Protein AF-A0A358DS66-F1 (afdb_monomer_lite)

Foldseek 3Di:
DPQQKFKEWEFEDEPNHGAWWKKWKAFPVPRDIDIDTGTIDIRDDFHKIWIWIQHPVRDIFDIDIDGTDGNDYHYDYTYDD

Radius of gyration: 12.49 Å; chains: 1; bounding box: 42×17×31 Å

Structure (mmCIF, N/CA/C/O backbone):
data_AF-A0A358DS66-F1
#
_entry.id   AF-A0A358DS66-F1
#
loop_
_atom_site.group_PDB
_atom_site.id
_atom_site.type_symbol
_atom_site.label_atom_id
_atom_site.label_alt_id
_atom_site.label_comp_id
_atom_site.label_asym_id
_atom_site.label_entity_id
_atom_site.label_seq_id
_atom_site.pdbx_PDB_ins_code
_atom_site.Cartn_x
_atom_site.Cartn_y
_atom_site.Cartn_z
_atom_site.occupancy
_atom_site.B_iso_or_equiv
_atom_site.auth_seq_id
_atom_site.auth_comp_id
_atom_site.auth_asym_id
_atom_site.auth_atom_id
_atom_site.pdbx_PDB_model_num
ATOM 1 N N . LEU A 1 1 ? -27.128 -4.866 5.316 1.00 45.78 1 LEU A N 1
ATOM 2 C CA . LEU A 1 1 ? -26.178 -3.731 5.240 1.00 45.78 1 LEU A CA 1
ATOM 3 C C . LEU A 1 1 ? -25.156 -4.021 4.143 1.00 45.78 1 LEU A C 1
ATOM 5 O O . LEU A 1 1 ? -24.425 -4.993 4.281 1.00 45.78 1 LEU A O 1
ATOM 9 N N . LYS A 1 2 ? -25.095 -3.235 3.057 1.00 48.59 2 LYS A N 1
ATOM 10 C CA . LYS A 1 2 ? -23.954 -3.302 2.124 1.00 48.59 2 LYS A CA 1
ATOM 11 C C . LYS A 1 2 ? -22.732 -2.759 2.869 1.00 48.59 2 LYS A C 1
ATOM 13 O O . LYS A 1 2 ? -22.693 -1.568 3.168 1.00 48.59 2 LYS A O 1
ATOM 18 N N . ARG A 1 3 ? -21.780 -3.624 3.226 1.00 51.09 3 ARG A N 1
ATOM 19 C CA . ARG A 1 3 ? -20.482 -3.199 3.766 1.00 51.09 3 ARG A CA 1
ATOM 20 C C . ARG A 1 3 ? -19.834 -2.354 2.666 1.00 51.09 3 ARG A C 1
ATOM 22 O O . ARG A 1 3 ? -19.536 -2.888 1.604 1.00 51.09 3 ARG A O 1
ATOM 29 N N . ARG A 1 4 ? -19.707 -1.037 2.860 1.00 57.50 4 ARG A N 1
ATOM 30 C CA . ARG A 1 4 ? -18.854 -0.228 1.981 1.00 57.50 4 ARG A CA 1
ATOM 31 C C . ARG A 1 4 ? -17.440 -0.752 2.214 1.00 57.50 4 ARG A C 1
ATOM 33 O O . ARG A 1 4 ? -16.914 -0.591 3.307 1.00 57.50 4 ARG A O 1
ATOM 40 N N . GLN A 1 5 ? -16.900 -1.501 1.263 1.00 59.38 5 GLN A N 1
ATOM 41 C CA . GLN A 1 5 ? -15.524 -1.977 1.330 1.00 59.38 5 GLN A CA 1
ATOM 42 C C . GLN A 1 5 ? -14.638 -0.844 0.817 1.00 59.38 5 GLN A C 1
ATOM 44 O O . GLN A 1 5 ? -14.895 -0.309 -0.259 1.00 59.38 5 GLN A O 1
ATOM 49 N N . SER A 1 6 ? -13.644 -0.431 1.599 1.00 61.69 6 SER A N 1
ATOM 50 C CA . SER A 1 6 ? -12.577 0.435 1.091 1.00 61.69 6 SER A CA 1
ATOM 51 C C . SER A 1 6 ? -11.574 -0.443 0.354 1.00 61.69 6 SER A C 1
ATOM 53 O O . SER A 1 6 ? -11.178 -1.501 0.862 1.00 61.69 6 SER A O 1
ATOM 55 N N . ARG A 1 7 ? -11.168 -0.015 -0.839 1.00 65.25 7 ARG A N 1
ATOM 56 C CA . ARG A 1 7 ? -10.240 -0.755 -1.688 1.00 65.25 7 ARG A CA 1
ATOM 57 C C . ARG A 1 7 ? -9.093 0.165 -2.063 1.00 65.25 7 ARG A C 1
ATOM 59 O O . ARG A 1 7 ? -9.281 1.225 -2.638 1.00 65.25 7 ARG A O 1
ATOM 66 N N . LEU A 1 8 ? -7.885 -0.259 -1.741 1.00 67.31 8 LEU A N 1
ATOM 67 C CA . LEU A 1 8 ? -6.678 0.444 -2.136 1.00 67.31 8 LEU A CA 1
ATOM 68 C C . LEU A 1 8 ? -5.972 -0.419 -3.173 1.00 67.31 8 LEU A C 1
ATOM 70 O O . LEU A 1 8 ? -5.554 -1.538 -2.884 1.00 67.31 8 LEU A O 1
ATOM 74 N N . ARG A 1 9 ? -5.830 0.080 -4.393 1.00 69.12 9 ARG A N 1
ATOM 75 C CA . ARG A 1 9 ? -5.058 -0.583 -5.433 1.00 69.12 9 ARG A CA 1
ATOM 76 C C . ARG A 1 9 ? -3.635 -0.039 -5.421 1.00 69.12 9 ARG A C 1
ATOM 78 O O . ARG A 1 9 ? -3.371 1.137 -5.630 1.00 69.12 9 ARG A O 1
ATOM 85 N N . LEU A 1 10 ? -2.687 -0.928 -5.153 1.00 65.69 10 LEU A N 1
ATOM 86 C CA . LEU A 1 10 ? -1.272 -0.581 -5.134 1.00 65.69 10 LEU A CA 1
ATOM 87 C C . LEU A 1 10 ? -0.610 -1.134 -6.386 1.00 65.69 10 LEU A C 1
ATOM 89 O O . LEU A 1 10 ? -0.599 -2.348 -6.612 1.00 65.69 10 LEU A O 1
ATOM 93 N N . THR A 1 11 ? -0.047 -0.239 -7.194 1.00 68.31 11 THR A N 1
ATOM 94 C CA . THR A 1 11 ? 0.733 -0.615 -8.372 1.00 68.31 11 THR A CA 1
ATOM 95 C C . THR A 1 11 ? 2.191 -0.253 -8.135 1.00 68.31 11 THR A C 1
ATOM 97 O O . THR A 1 11 ? 2.566 0.906 -8.003 1.00 68.31 11 THR A O 1
ATOM 100 N N . MET A 1 12 ? 3.033 -1.280 -8.076 1.00 64.31 1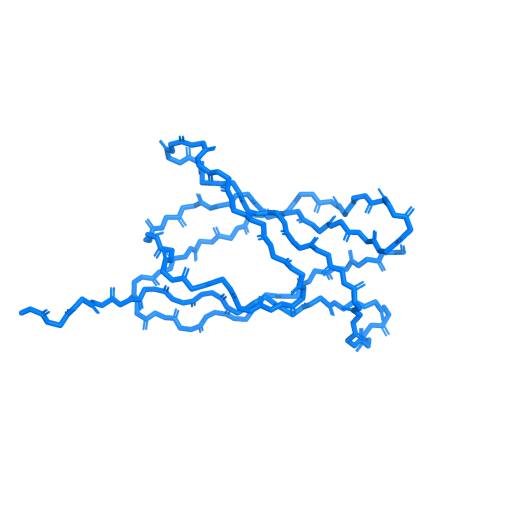2 MET A N 1
ATOM 101 C CA . MET A 1 12 ? 4.475 -1.117 -7.933 1.00 64.31 12 MET A CA 1
ATOM 102 C C . MET A 1 12 ? 5.099 -0.768 -9.280 1.00 64.31 12 MET A C 1
ATOM 104 O O . MET A 1 12 ? 4.902 -1.505 -10.251 1.00 64.31 12 MET A O 1
ATOM 108 N N . LEU A 1 13 ? 5.888 0.308 -9.320 1.00 63.28 13 LEU A N 1
ATOM 109 C CA . LEU A 1 13 ? 6.635 0.712 -10.506 1.00 63.28 13 LEU A CA 1
ATOM 110 C C . LEU A 1 13 ? 8.146 0.703 -10.236 1.00 63.28 13 LEU A C 1
ATOM 112 O O . LEU A 1 13 ? 8.615 1.036 -9.149 1.00 63.28 13 LEU A O 1
ATOM 116 N N . LYS A 1 14 ? 8.924 0.337 -11.252 1.00 61.09 14 LYS A N 1
ATOM 117 C CA . LYS A 1 14 ? 10.376 0.509 -11.321 1.00 61.09 14 LYS A CA 1
ATOM 118 C C . LYS A 1 14 ? 10.697 1.193 -12.644 1.00 61.09 14 LYS A C 1
ATOM 120 O O . LYS A 1 14 ? 10.334 0.668 -13.691 1.00 61.09 14 LYS A O 1
ATOM 125 N N . ALA A 1 15 ? 11.323 2.370 -12.597 1.00 66.25 15 ALA A N 1
ATOM 126 C CA . ALA A 1 15 ? 11.605 3.186 -13.785 1.00 66.25 15 ALA A CA 1
ATOM 127 C C . ALA A 1 15 ? 10.372 3.392 -14.705 1.00 66.25 15 ALA A C 1
ATOM 129 O O . ALA A 1 15 ? 10.467 3.284 -15.924 1.00 66.25 15 ALA A O 1
ATOM 130 N N . GLY A 1 16 ? 9.191 3.625 -14.115 1.00 64.56 16 GLY A N 1
ATOM 131 C CA . GLY A 1 16 ? 7.929 3.812 -14.850 1.00 64.56 16 GLY A CA 1
ATOM 132 C C . GLY A 1 16 ? 7.294 2.529 -15.407 1.00 64.56 16 GLY A C 1
ATOM 133 O O . GLY A 1 16 ? 6.213 2.589 -15.985 1.00 64.56 16 GLY A O 1
ATOM 134 N N . GLN A 1 17 ? 7.916 1.362 -15.220 1.00 64.44 17 GLN A N 1
ATOM 135 C CA . GLN A 1 17 ? 7.363 0.070 -15.628 1.00 64.44 17 GLN A CA 1
ATOM 136 C C . GLN A 1 17 ? 6.814 -0.710 -14.438 1.00 64.44 17 GLN A C 1
ATOM 138 O O . GLN A 1 17 ? 7.368 -0.663 -13.340 1.00 64.44 17 GLN A O 1
ATOM 143 N N . ARG A 1 18 ? 5.734 -1.469 -14.659 1.00 69.38 18 ARG A N 1
ATOM 144 C CA . ARG A 1 18 ? 5.152 -2.337 -13.630 1.00 69.38 18 ARG A CA 1
ATOM 145 C C . ARG A 1 18 ? 6.196 -3.348 -13.168 1.00 69.38 18 ARG A C 1
ATOM 147 O O . ARG A 1 18 ? 6.738 -4.097 -13.973 1.00 69.38 18 ARG A O 1
ATOM 154 N N . SER A 1 19 ? 6.459 -3.361 -11.869 1.00 64.94 19 SER A N 1
ATOM 155 C CA . SER A 1 19 ? 7.484 -4.203 -11.264 1.00 64.94 19 SER A CA 1
ATOM 156 C C . SER A 1 19 ? 6.863 -5.201 -10.296 1.00 64.94 19 SER A C 1
ATOM 158 O O . SER A 1 19 ? 5.901 -4.889 -9.588 1.00 64.94 19 SER A O 1
ATOM 160 N N . SER A 1 20 ? 7.424 -6.407 -10.245 1.00 64.12 20 SER A N 1
ATOM 161 C CA . SER A 1 20 ? 7.115 -7.377 -9.199 1.00 64.12 20 SER A CA 1
ATOM 162 C C . SER A 1 20 ? 7.779 -6.935 -7.895 1.00 64.12 20 SER A C 1
ATOM 164 O O . SER A 1 20 ? 8.996 -6.759 -7.823 1.00 64.12 20 SER A O 1
ATOM 166 N N . GLY A 1 21 ? 6.983 -6.774 -6.849 1.00 66.38 21 GLY A N 1
ATOM 167 C CA . GLY A 1 21 ? 7.443 -6.387 -5.521 1.00 66.38 21 GLY A CA 1
ATOM 168 C C . GLY A 1 21 ? 6.367 -6.706 -4.501 1.00 66.38 21 GLY A C 1
ATOM 169 O O . GLY A 1 21 ? 5.236 -7.014 -4.865 1.00 66.38 21 GLY A O 1
ATOM 170 N N . THR A 1 22 ? 6.707 -6.647 -3.224 1.00 76.06 22 THR A N 1
ATOM 171 C CA . THR A 1 22 ? 5.743 -6.857 -2.146 1.00 76.06 22 THR A CA 1
ATOM 172 C C . THR A 1 22 ? 5.504 -5.535 -1.449 1.00 76.06 22 THR A C 1
ATOM 174 O O . THR A 1 22 ? 6.463 -4.900 -1.037 1.00 76.06 22 THR A O 1
ATOM 177 N N . TRP A 1 23 ? 4.264 -5.093 -1.294 1.00 78.81 23 TRP A N 1
ATOM 178 C CA . TRP A 1 23 ? 3.985 -3.945 -0.436 1.00 78.81 23 TRP A CA 1
ATOM 179 C C . TRP A 1 23 ? 3.675 -4.418 0.980 1.00 78.81 23 TRP A C 1
ATOM 181 O O . TRP A 1 23 ? 3.123 -5.497 1.191 1.00 78.81 23 TRP A O 1
ATOM 191 N N . LEU A 1 24 ? 4.032 -3.587 1.949 1.00 82.12 24 LEU A N 1
ATOM 192 C CA . LEU A 1 24 ? 3.700 -3.701 3.356 1.00 82.12 24 LEU A CA 1
ATOM 193 C C . LEU A 1 24 ? 2.964 -2.420 3.742 1.00 82.12 24 LEU A C 1
ATOM 195 O O . LEU 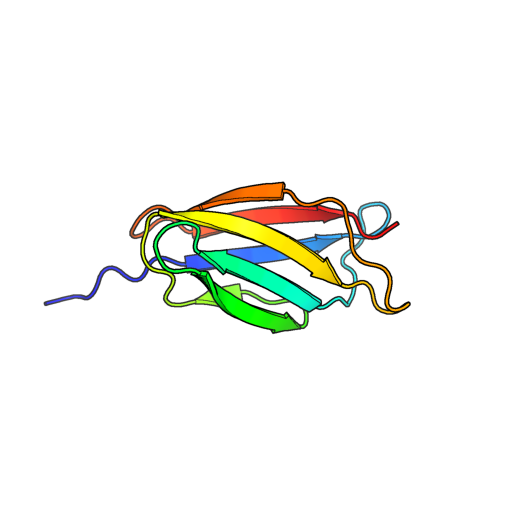A 1 24 ? 3.546 -1.338 3.681 1.00 82.12 24 LEU A O 1
ATOM 199 N N . ILE A 1 25 ? 1.703 -2.544 4.151 1.00 83.12 25 ILE A N 1
ATOM 200 C CA . ILE A 1 25 ? 0.979 -1.444 4.790 1.00 83.12 25 ILE A CA 1
ATOM 201 C C . ILE A 1 25 ? 0.864 -1.704 6.285 1.00 83.12 25 ILE A C 1
ATOM 203 O O . ILE A 1 25 ? 0.601 -2.829 6.720 1.00 83.12 25 ILE A O 1
ATOM 207 N N . THR A 1 26 ? 1.007 -0.650 7.073 1.00 85.81 26 THR A N 1
ATOM 208 C CA . THR A 1 26 ? 0.798 -0.680 8.519 1.00 85.81 26 THR A CA 1
ATOM 209 C C . THR A 1 26 ? -0.221 0.386 8.881 1.00 85.81 26 THR A C 1
ATOM 211 O O . THR A 1 26 ? -0.002 1.566 8.625 1.00 85.81 26 THR A O 1
ATOM 214 N N . SER A 1 27 ? -1.347 -0.018 9.465 1.00 83.44 27 SER A N 1
ATOM 215 C CA . SER A 1 27 ? -2.331 0.937 9.978 1.00 83.44 27 SER A CA 1
ATOM 216 C C . SER A 1 27 ? -1.720 1.757 11.111 1.00 83.44 27 SER A C 1
ATOM 218 O O . SER A 1 27 ? -1.216 1.189 12.082 1.00 83.44 27 SER A O 1
ATOM 220 N N . LYS A 1 28 ? -1.815 3.088 11.032 1.00 85.44 28 LYS A N 1
ATOM 221 C CA . LYS A 1 28 ? -1.359 3.968 12.117 1.00 85.44 28 LYS A CA 1
ATOM 222 C C . LYS A 1 28 ? -2.309 3.979 13.317 1.00 85.44 28 LYS A C 1
ATOM 224 O O . LYS A 1 28 ? -1.901 4.400 14.391 1.00 85.44 28 LYS A O 1
ATOM 229 N N . SER A 1 29 ? -3.553 3.515 13.164 1.00 83.50 29 SER A N 1
ATOM 230 C CA . SER A 1 29 ? -4.536 3.521 14.258 1.00 83.50 29 SER A CA 1
ATOM 231 C C . SER A 1 29 ? -4.366 2.356 15.231 1.00 83.50 29 SER A C 1
ATOM 233 O O . SER A 1 29 ? -4.645 2.502 16.416 1.00 83.50 29 SER A O 1
ATOM 235 N N . ASN A 1 30 ? -3.924 1.194 14.743 1.00 83.00 30 ASN A N 1
ATOM 236 C CA . ASN A 1 30 ? -3.847 -0.036 15.539 1.00 83.00 30 ASN A CA 1
ATOM 237 C C . ASN A 1 30 ? -2.590 -0.879 15.272 1.00 83.00 30 ASN A C 1
ATOM 239 O O . ASN A 1 30 ? -2.474 -1.985 15.793 1.00 83.00 30 ASN A O 1
ATOM 243 N N . GLY A 1 31 ? -1.666 -0.403 14.433 1.00 83.81 31 GLY A N 1
ATOM 244 C CA . GLY A 1 31 ? -0.431 -1.114 14.098 1.00 83.81 31 GLY A CA 1
ATOM 245 C C . GLY A 1 31 ? -0.631 -2.378 13.257 1.00 83.81 31 GLY A C 1
ATOM 246 O O . GLY A 1 31 ? 0.332 -3.110 13.025 1.00 83.81 31 GLY A O 1
ATOM 247 N N . LYS A 1 32 ? -1.856 -2.667 12.792 1.00 82.12 32 LYS A N 1
ATOM 248 C CA . LYS A 1 32 ? -2.147 -3.870 12.007 1.00 82.12 32 LYS A CA 1
ATOM 249 C C . LYS A 1 32 ? -1.383 -3.823 10.689 1.00 82.12 32 LYS A C 1
ATOM 251 O O . LYS A 1 32 ? -1.550 -2.894 9.898 1.00 82.12 32 LYS A O 1
ATOM 256 N N . LYS A 1 33 ? -0.578 -4.857 10.452 1.00 82.50 33 LYS A N 1
ATOM 257 C CA . LYS A 1 33 ? 0.214 -5.022 9.233 1.00 82.50 33 LYS A CA 1
ATOM 258 C C . LYS A 1 33 ? -0.543 -5.873 8.222 1.00 82.50 33 LYS A C 1
ATOM 260 O O . LYS A 1 33 ? -1.155 -6.876 8.591 1.00 82.50 33 LYS A O 1
ATOM 265 N N . ARG A 1 34 ? -0.488 -5.489 6.951 1.00 77.44 34 ARG A N 1
ATOM 266 C CA . ARG A 1 34 ? -0.895 -6.332 5.821 1.00 77.44 34 ARG A CA 1
ATOM 267 C C . ARG A 1 34 ? 0.172 -6.273 4.742 1.00 77.44 34 ARG A C 1
ATOM 269 O O . ARG A 1 34 ? 0.791 -5.232 4.542 1.00 77.44 34 ARG A O 1
ATOM 276 N N . GLN A 1 35 ? 0.371 -7.390 4.061 1.00 74.88 35 GLN A N 1
ATOM 277 C CA . GLN A 1 35 ? 1.402 -7.548 3.049 1.00 74.88 35 GLN A CA 1
ATOM 278 C C . GLN A 1 35 ? 0.815 -8.290 1.849 1.00 74.88 35 GLN A C 1
ATOM 280 O O . GLN A 1 35 ? 0.103 -9.275 2.046 1.00 74.88 35 GLN A O 1
ATOM 285 N N . ALA A 1 36 ? 1.114 -7.846 0.629 1.00 69.31 36 ALA A N 1
ATOM 286 C CA . ALA A 1 36 ? 0.802 -8.611 -0.577 1.00 69.31 36 ALA A CA 1
ATOM 287 C C . ALA A 1 36 ? 1.823 -8.361 -1.690 1.00 69.31 36 ALA A C 1
ATOM 289 O O . ALA A 1 36 ? 2.422 -7.287 -1.791 1.00 69.31 36 ALA A O 1
ATOM 290 N N . VAL A 1 37 ? 2.020 -9.375 -2.530 1.00 56.84 37 VAL A N 1
ATOM 291 C CA . VAL A 1 37 ? 2.844 -9.288 -3.739 1.00 56.84 37 VAL A CA 1
ATOM 292 C C . VAL A 1 37 ? 2.031 -8.554 -4.802 1.00 56.84 37 VAL A C 1
ATOM 294 O O . VAL A 1 37 ? 0.934 -9.002 -5.115 1.00 56.84 37 VAL A O 1
ATOM 297 N N . SER A 1 38 ? 2.547 -7.422 -5.294 1.00 61.97 38 SER A N 1
ATOM 298 C CA . SER A 1 38 ? 2.042 -6.595 -6.403 1.00 61.97 38 SER A CA 1
ATOM 299 C C . SER A 1 38 ? 0.565 -6.833 -6.734 1.00 61.97 38 SER A C 1
ATOM 301 O O . SER A 1 38 ? 0.229 -7.659 -7.584 1.00 61.97 38 SER A O 1
ATOM 303 N N . GLY A 1 39 ? -0.324 -6.114 -6.058 1.00 58.56 39 GLY A N 1
ATOM 304 C CA . GLY A 1 39 ? -1.753 -6.386 -6.118 1.00 58.56 39 GLY A CA 1
ATOM 305 C C . GLY A 1 39 ? -2.555 -5.459 -5.219 1.00 58.56 39 GLY A C 1
ATOM 306 O O . GLY A 1 39 ? -2.006 -4.667 -4.458 1.00 58.56 39 GLY A O 1
ATOM 307 N N . GLU A 1 40 ? -3.870 -5.553 -5.342 1.00 59.03 40 GLU A N 1
ATOM 308 C CA . GLU A 1 40 ? -4.824 -4.752 -4.583 1.00 59.03 40 GLU A CA 1
ATOM 309 C C . GLU A 1 40 ? -4.813 -5.106 -3.094 1.00 59.03 40 GLU A C 1
ATOM 311 O O . GLU A 1 40 ? -4.848 -6.273 -2.707 1.00 59.03 40 GLU A O 1
ATOM 316 N N . ALA A 1 41 ? -4.811 -4.082 -2.249 1.00 65.06 41 ALA A N 1
ATOM 317 C CA . ALA A 1 41 ? -5.150 -4.186 -0.845 1.00 65.06 41 ALA A CA 1
ATOM 318 C C . ALA A 1 41 ? -6.672 -4.033 -0.693 1.00 65.06 41 ALA A C 1
ATOM 320 O O . ALA A 1 41 ? -7.225 -2.932 -0.733 1.00 65.06 41 ALA A O 1
ATOM 321 N N . MET A 1 42 ? -7.362 -5.158 -0.526 1.00 67.44 42 MET A N 1
ATOM 322 C CA . MET A 1 42 ? -8.806 -5.179 -0.294 1.00 67.44 42 MET A CA 1
ATOM 323 C C . MET A 1 42 ? -9.142 -5.115 1.201 1.00 67.44 42 MET A C 1
ATOM 325 O O . MET A 1 42 ? -8.345 -5.514 2.059 1.00 67.44 42 MET A O 1
ATOM 329 N N . ASP A 1 43 ? -10.353 -4.648 1.506 1.00 69.69 43 ASP A N 1
ATOM 330 C CA . ASP A 1 43 ? -10.927 -4.636 2.855 1.00 69.69 43 ASP A CA 1
ATOM 331 C C . ASP A 1 43 ? -10.064 -3.899 3.881 1.00 69.69 43 ASP A C 1
ATOM 333 O O . ASP A 1 43 ? -9.825 -4.392 4.992 1.00 69.69 43 ASP A O 1
ATOM 337 N N . LEU A 1 44 ? -9.549 -2.736 3.491 1.00 73.06 44 LEU A N 1
ATOM 338 C CA . LEU A 1 44 ? -8.906 -1.831 4.429 1.00 73.06 44 LEU A CA 1
ATOM 339 C C . LEU A 1 44 ? -9.968 -0.999 5.134 1.00 73.06 44 LEU A C 1
ATOM 341 O O . LEU A 1 44 ? -10.881 -0.459 4.509 1.00 73.06 44 LEU A O 1
ATOM 345 N N . ASP A 1 45 ? -9.838 -0.885 6.450 1.00 76.94 45 ASP A N 1
ATOM 346 C CA . ASP A 1 45 ? -10.633 0.085 7.188 1.00 76.94 45 ASP A CA 1
ATOM 347 C C . ASP A 1 45 ? -10.156 1.489 6.786 1.00 76.94 45 ASP A C 1
ATOM 349 O O . ASP A 1 45 ? -8.951 1.683 6.587 1.00 76.94 45 ASP A O 1
ATOM 353 N N . PRO A 1 46 ? -11.056 2.469 6.642 1.00 78.69 46 PRO A N 1
ATOM 354 C CA . PRO A 1 46 ? -10.653 3.831 6.333 1.00 78.69 46 PRO A CA 1
ATOM 355 C C . PRO A 1 46 ? -9.722 4.377 7.424 1.00 78.69 46 PRO A C 1
ATOM 357 O O . PRO A 1 46 ? -9.937 4.150 8.617 1.00 78.69 46 PRO A O 1
ATOM 360 N N . GLY A 1 47 ? -8.670 5.087 7.022 1.00 82.62 47 GLY A N 1
ATOM 361 C CA . GLY A 1 47 ? -7.665 5.601 7.947 1.00 82.62 47 GLY A CA 1
ATOM 362 C C . GLY A 1 47 ? -6.304 5.861 7.312 1.00 82.62 47 GLY A C 1
ATOM 363 O O . GLY A 1 47 ? -6.111 5.716 6.108 1.00 82.62 47 GLY A O 1
ATOM 364 N N . ARG A 1 48 ? -5.345 6.260 8.152 1.00 85.75 48 ARG A N 1
ATOM 365 C CA . ARG A 1 48 ? -3.957 6.518 7.749 1.00 85.75 48 ARG A CA 1
ATOM 366 C C . ARG A 1 48 ? -3.133 5.240 7.814 1.00 85.75 48 ARG A C 1
ATOM 368 O O . ARG A 1 48 ? -3.097 4.572 8.851 1.00 85.75 48 ARG A O 1
ATOM 375 N N . TYR A 1 49 ? -2.424 4.954 6.734 1.00 84.12 49 TYR A N 1
ATOM 376 C CA . TYR A 1 49 ? -1.531 3.815 6.616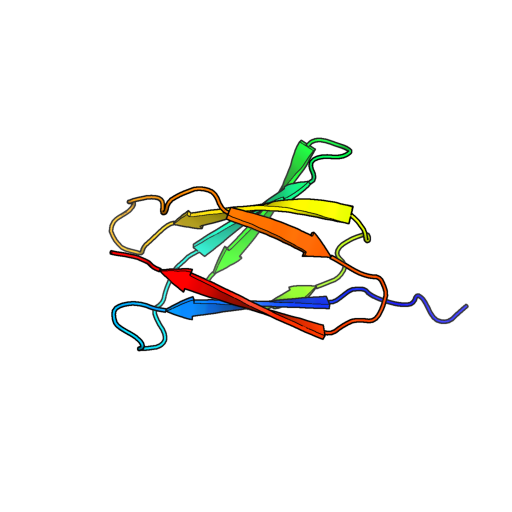 1.00 84.12 49 TYR A CA 1
ATOM 377 C C . TYR A 1 49 ? -0.128 4.282 6.265 1.00 84.12 49 TYR A C 1
ATOM 379 O O . TYR A 1 49 ? 0.074 5.180 5.451 1.00 84.12 49 TYR A O 1
ATOM 387 N N . GLU A 1 50 ? 0.846 3.634 6.882 1.00 86.44 50 GLU A N 1
ATOM 388 C CA . GLU A 1 50 ? 2.222 3.676 6.429 1.00 86.44 50 GLU A CA 1
ATOM 389 C C . GLU A 1 50 ? 2.409 2.621 5.339 1.00 86.44 50 GLU A C 1
ATOM 391 O O . GLU A 1 50 ? 2.146 1.445 5.581 1.00 86.44 50 GLU A O 1
ATOM 396 N N . LEU A 1 51 ? 2.845 3.035 4.153 1.00 81.31 51 LEU A N 1
ATOM 397 C CA . LEU A 1 51 ? 3.118 2.183 3.005 1.00 81.31 51 LEU A CA 1
ATOM 398 C C . LEU A 1 51 ? 4.628 2.064 2.797 1.00 81.31 51 LEU A C 1
ATOM 400 O O . LEU A 1 51 ? 5.351 3.059 2.743 1.00 81.31 51 LEU A O 1
ATOM 404 N N . ARG A 1 52 ? 5.099 0.834 2.618 1.00 81.44 52 ARG A N 1
ATOM 405 C CA . ARG A 1 52 ? 6.478 0.532 2.243 1.00 81.44 52 ARG A CA 1
ATOM 406 C C . ARG A 1 52 ? 6.485 -0.548 1.175 1.00 81.44 52 ARG A C 1
ATOM 408 O O . ARG A 1 52 ? 5.797 -1.555 1.315 1.00 81.44 52 ARG A O 1
ATOM 415 N N . ALA A 1 53 ? 7.289 -0.379 0.136 1.00 77.31 53 ALA A N 1
ATOM 416 C CA . ALA A 1 53 ? 7.551 -1.448 -0.811 1.00 77.31 53 ALA A CA 1
ATOM 417 C C . ALA A 1 53 ? 8.799 -2.234 -0.419 1.00 77.31 53 ALA A C 1
ATOM 419 O O . ALA A 1 53 ? 9.787 -1.670 0.038 1.00 77.31 53 ALA A O 1
ATOM 420 N N . VAL A 1 54 ? 8.753 -3.542 -0.625 1.00 77.81 54 VAL A N 1
ATOM 421 C CA . VAL A 1 54 ? 9.871 -4.478 -0.573 1.00 77.81 54 VAL A CA 1
ATOM 422 C C . VAL A 1 54 ? 10.119 -4.927 -2.008 1.00 77.81 54 VAL A C 1
ATOM 424 O O . VAL A 1 54 ? 9.301 -5.616 -2.624 1.00 77.81 54 VAL A O 1
ATOM 427 N N . CYS A 1 55 ? 11.238 -4.490 -2.558 1.00 73.88 55 CYS A N 1
ATOM 428 C CA . CYS A 1 55 ? 11.649 -4.772 -3.919 1.00 73.88 55 CYS A CA 1
ATOM 429 C C . CYS A 1 55 ? 12.173 -6.209 -4.034 1.00 73.88 55 CYS A C 1
ATOM 431 O O . CYS A 1 55 ? 12.594 -6.813 -3.048 1.00 73.88 55 CYS A O 1
ATOM 433 N N . ALA A 1 56 ? 12.174 -6.770 -5.246 1.00 68.94 56 ALA A N 1
ATOM 434 C CA . ALA A 1 56 ? 12.598 -8.155 -5.482 1.00 68.94 56 ALA A CA 1
ATOM 435 C C . ALA A 1 56 ? 14.053 -8.449 -5.050 1.00 68.94 56 ALA A C 1
ATOM 437 O O . ALA A 1 56 ? 14.387 -9.585 -4.739 1.00 68.94 56 ALA A O 1
ATOM 438 N N . ASN A 1 57 ? 14.908 -7.423 -4.982 1.00 74.00 57 ASN A N 1
ATOM 439 C CA . ASN A 1 57 ? 16.282 -7.506 -4.472 1.00 74.00 57 ASN A CA 1
ATOM 440 C C . ASN A 1 57 ? 16.377 -7.464 -2.929 1.00 74.00 57 ASN A C 1
ATOM 442 O O . ASN A 1 57 ? 17.475 -7.355 -2.390 1.00 74.00 57 ASN A O 1
ATOM 446 N N . GLY A 1 58 ? 15.245 -7.483 -2.218 1.00 71.00 58 GLY A N 1
ATOM 447 C CA . GLY A 1 58 ? 15.173 -7.408 -0.758 1.00 71.00 58 GLY A CA 1
ATOM 448 C C . GLY A 1 58 ? 15.312 -5.998 -0.176 1.00 71.00 58 GLY A C 1
ATOM 449 O O . GLY A 1 58 ? 15.162 -5.833 1.034 1.00 71.00 58 GLY A O 1
ATOM 450 N N . ARG A 1 59 ? 15.563 -4.966 -0.996 1.00 76.69 59 ARG A N 1
ATOM 451 C CA . ARG A 1 59 ? 15.586 -3.574 -0.522 1.00 76.69 59 ARG A CA 1
ATOM 452 C C . ARG A 1 59 ? 14.178 -3.073 -0.247 1.00 76.69 59 ARG A C 1
ATOM 454 O O . ARG A 1 59 ? 13.239 -3.396 -0.968 1.00 76.69 59 ARG A O 1
ATOM 461 N N . THR A 1 60 ? 14.043 -2.238 0.773 1.00 76.94 60 THR A N 1
ATOM 462 C CA . THR A 1 60 ? 12.800 -1.519 1.056 1.00 76.94 60 THR A CA 1
ATOM 463 C C . THR A 1 60 ? 12.842 -0.103 0.505 1.00 76.94 60 THR A C 1
ATOM 465 O O . THR A 1 60 ? 13.846 0.583 0.686 1.00 76.94 60 THR A O 1
ATOM 468 N N . SER A 1 61 ? 11.748 0.341 -0.114 1.00 73.94 61 SER A N 1
ATOM 469 C CA . SER A 1 61 ? 11.561 1.734 -0.518 1.00 73.94 61 SER A CA 1
ATOM 470 C C . SER A 1 61 ? 11.484 2.661 0.695 1.00 73.94 61 SER A C 1
ATOM 472 O O . SER A 1 61 ? 11.255 2.225 1.831 1.00 73.94 61 SER A O 1
ATOM 474 N N . SER A 1 62 ? 11.574 3.963 0.430 1.00 71.81 62 SER A N 1
ATOM 475 C CA . SER A 1 62 ? 11.149 4.993 1.375 1.00 71.81 62 SER A CA 1
ATOM 476 C C . SER A 1 62 ? 9.713 4.737 1.842 1.00 71.81 62 SER A C 1
ATOM 478 O O . SER A 1 62 ? 8.865 4.273 1.073 1.00 71.81 62 SER A O 1
ATOM 480 N N . THR A 1 63 ? 9.460 5.026 3.117 1.00 75.69 63 THR A N 1
ATOM 481 C CA . THR A 1 63 ? 8.120 4.993 3.702 1.00 75.69 63 THR A CA 1
ATOM 482 C C . THR A 1 63 ? 7.278 6.132 3.105 1.00 75.69 63 THR A C 1
ATOM 484 O O . THR A 1 63 ? 7.676 7.293 3.185 1.00 75.69 63 THR A O 1
ATOM 487 N N . GLY A 1 64 ? 6.112 5.803 2.543 1.00 77.50 64 GLY A N 1
ATOM 488 C CA . GLY A 1 64 ? 5.066 6.754 2.157 1.00 77.50 64 GLY A CA 1
ATOM 489 C C . GLY A 1 64 ? 3.869 6.687 3.110 1.00 77.50 64 GLY A C 1
ATOM 490 O O . GLY A 1 64 ? 3.656 5.676 3.776 1.00 77.50 64 GLY A O 1
ATOM 491 N N . GLU A 1 65 ? 3.071 7.750 3.190 1.00 82.75 65 GLU A N 1
ATOM 492 C CA . GLU A 1 65 ? 1.792 7.740 3.912 1.00 82.75 65 GLU A CA 1
ATOM 493 C C . GLU A 1 65 ? 0.638 7.763 2.909 1.00 82.75 65 GLU A C 1
ATOM 495 O O . GLU A 1 65 ? 0.650 8.560 1.974 1.00 82.75 65 GLU A O 1
ATOM 500 N N . VAL A 1 66 ? -0.361 6.902 3.115 1.00 79.56 66 VAL A N 1
ATOM 501 C CA . VAL A 1 66 ? -1.591 6.869 2.317 1.00 79.56 66 VAL A CA 1
ATOM 502 C C . VAL A 1 66 ? -2.806 6.963 3.234 1.00 79.56 66 VAL A C 1
ATOM 504 O O . VAL A 1 66 ? -2.845 6.363 4.313 1.00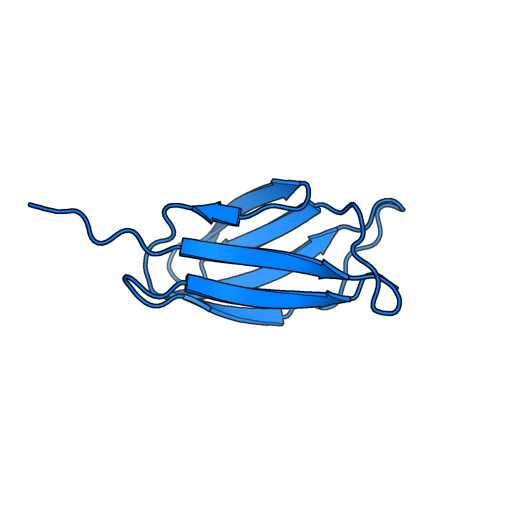 79.56 66 VAL A O 1
A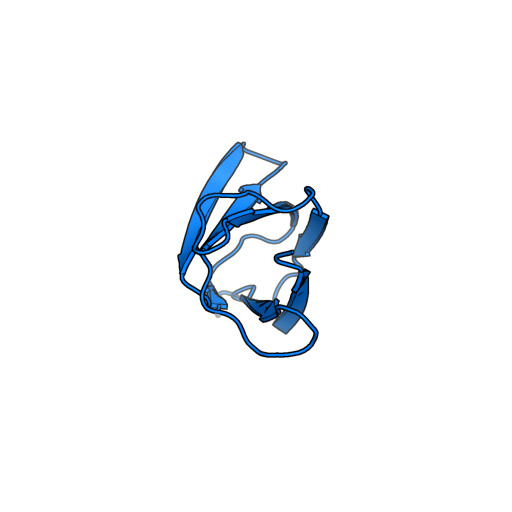TOM 507 N N . ILE A 1 67 ? -3.801 7.740 2.817 1.00 82.88 67 ILE A N 1
ATOM 508 C CA . ILE A 1 67 ? -5.072 7.889 3.527 1.00 82.88 67 ILE A CA 1
ATOM 509 C C . ILE A 1 67 ? -6.120 7.099 2.759 1.00 82.88 67 ILE A C 1
ATOM 511 O O . ILE A 1 67 ? -6.529 7.516 1.684 1.00 82.88 67 ILE A O 1
ATOM 515 N N . VAL A 1 68 ? -6.564 5.977 3.319 1.00 77.19 68 VAL A N 1
ATOM 516 C CA . VAL A 1 68 ? -7.608 5.143 2.721 1.00 77.19 68 VAL A CA 1
ATOM 517 C C . VAL A 1 68 ? -8.971 5.690 3.114 1.00 77.19 68 VAL A C 1
ATOM 519 O O . VAL A 1 68 ? -9.279 5.809 4.301 1.00 77.19 68 VAL A O 1
ATOM 522 N N . GLU A 1 69 ? -9.802 5.979 2.119 1.00 75.50 69 GLU A N 1
ATOM 523 C CA . GLU A 1 69 ? -11.168 6.462 2.309 1.00 75.50 69 GLU A CA 1
ATOM 524 C C . GLU A 1 69 ? -12.202 5.378 1.992 1.00 75.50 69 GLU A C 1
ATOM 526 O O . GLU A 1 69 ? -12.011 4.517 1.131 1.00 75.50 69 GLU A O 1
ATOM 531 N N . LEU A 1 70 ? -13.326 5.410 2.707 1.00 70.81 70 LEU A N 1
ATOM 532 C CA . LEU A 1 70 ? -14.365 4.392 2.595 1.00 70.81 70 LEU A CA 1
ATOM 533 C C . LEU A 1 70 ? -15.062 4.454 1.229 1.00 70.81 70 LEU A C 1
ATOM 535 O O . LEU A 1 70 ? -15.749 5.428 0.927 1.00 70.81 70 LEU A O 1
ATOM 539 N N . GLY A 1 71 ? -14.986 3.365 0.461 1.00 59.84 71 GLY A N 1
ATOM 540 C CA . GLY A 1 71 ? -15.647 3.250 -0.844 1.00 59.84 71 GLY A CA 1
ATOM 541 C C . GLY A 1 71 ? -14.961 4.013 -1.980 1.00 59.84 71 GLY A C 1
ATOM 542 O O . GLY A 1 71 ? -15.604 4.263 -2.996 1.00 59.84 71 GLY A O 1
ATOM 543 N N . VAL A 1 72 ? -13.691 4.385 -1.804 1.00 63.34 72 VAL A N 1
ATOM 544 C CA . VAL A 1 72 ? -12.852 4.979 -2.848 1.00 63.34 72 VAL A CA 1
ATOM 545 C C . VAL A 1 72 ? -11.855 3.930 -3.323 1.00 63.34 72 VAL A C 1
ATOM 547 O O . VAL A 1 72 ? -11.192 3.314 -2.491 1.00 63.34 72 VAL A O 1
ATOM 550 N N . ASP A 1 73 ? -11.751 3.757 -4.641 1.00 63.91 73 ASP A N 1
ATOM 551 C CA . ASP A 1 73 ? -10.657 3.021 -5.273 1.00 63.91 73 ASP A CA 1
ATOM 552 C C . ASP A 1 73 ? -9.488 3.999 -5.446 1.00 63.91 73 ASP A C 1
ATOM 554 O O . ASP A 1 73 ? -9.594 4.985 -6.174 1.00 63.91 73 ASP A O 1
ATOM 558 N N . GLN A 1 74 ? -8.392 3.762 -4.728 1.00 66.06 74 GLN A N 1
ATO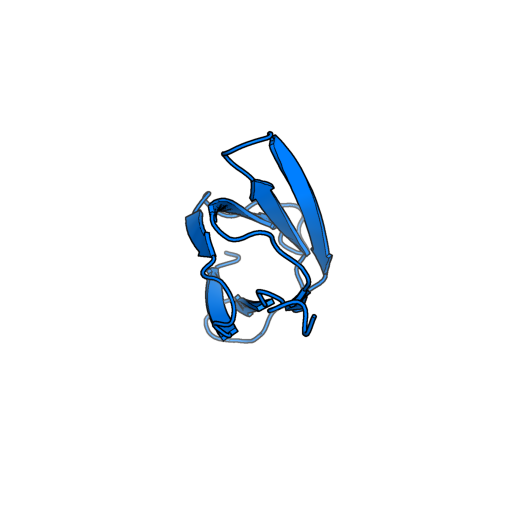M 559 C CA . GLN A 1 74 ? -7.200 4.611 -4.784 1.00 66.06 74 GLN A CA 1
ATOM 560 C C . GLN A 1 74 ? -6.069 3.880 -5.494 1.00 66.06 74 GLN A C 1
ATOM 562 O O . GLN A 1 74 ? -5.788 2.736 -5.144 1.00 66.06 74 GLN A O 1
ATOM 567 N N . ASP A 1 75 ? -5.409 4.552 -6.434 1.00 65.94 75 ASP A N 1
ATOM 568 C CA . ASP A 1 75 ? -4.193 4.064 -7.078 1.00 65.94 75 ASP A CA 1
ATOM 569 C C . ASP A 1 75 ? -2.980 4.786 -6.490 1.00 65.94 75 ASP A C 1
ATOM 571 O O . ASP A 1 75 ? -2.900 6.014 -6.510 1.00 65.94 75 ASP A O 1
ATOM 575 N N . GLN A 1 76 ? -2.028 4.020 -5.961 1.00 66.94 76 GLN A N 1
ATOM 576 C CA . GLN A 1 76 ? -0.767 4.560 -5.460 1.00 66.94 76 GLN A CA 1
ATOM 577 C C . GLN A 1 76 ? 0.409 3.868 -6.143 1.00 66.94 76 GLN A C 1
ATOM 579 O O . GLN A 1 76 ? 0.508 2.636 -6.176 1.00 66.94 76 GLN A O 1
ATOM 584 N N . GLU A 1 77 ? 1.318 4.697 -6.647 1.00 64.56 77 GLU A N 1
ATOM 585 C CA . GLU A 1 77 ? 2.587 4.277 -7.222 1.00 64.56 77 GLU A CA 1
ATOM 586 C C . GLU A 1 77 ? 3.678 4.336 -6.152 1.00 64.56 77 GLU A C 1
ATOM 588 O O . GLU A 1 77 ? 3.753 5.274 -5.353 1.00 64.56 77 GLU A O 1
ATOM 593 N N . THR A 1 78 ? 4.517 3.307 -6.089 1.00 65.44 78 THR A N 1
ATOM 594 C CA . THR A 1 78 ? 5.703 3.292 -5.225 1.00 65.44 78 THR A CA 1
ATOM 595 C C . THR A 1 78 ? 6.898 2.834 -6.036 1.00 65.44 78 THR A C 1
ATOM 597 O O . THR A 1 78 ? 6.824 1.821 -6.737 1.00 65.44 78 THR A O 1
ATOM 600 N N . LEU A 1 79 ? 7.982 3.604 -5.944 1.00 60.94 79 LEU A N 1
ATOM 601 C CA . LEU A 1 79 ? 9.212 3.369 -6.683 1.00 60.94 79 LEU A CA 1
ATOM 602 C C . LEU A 1 79 ? 10.090 2.359 -5.945 1.00 60.94 79 LEU A C 1
ATOM 604 O O . LEU A 1 79 ? 10.421 2.525 -4.769 1.00 60.94 79 LEU A O 1
ATOM 608 N N . CYS A 1 80 ? 10.456 1.306 -6.666 1.00 61.75 80 CYS A N 1
ATOM 609 C CA . CYS A 1 80 ? 11.560 0.428 -6.316 1.00 61.75 80 CYS A CA 1
ATOM 610 C C . CYS A 1 80 ? 12.787 0.832 -7.134 1.00 61.75 80 CYS A C 1
ATOM 612 O O . CYS A 1 80 ? 12.828 0.525 -8.327 1.00 61.75 80 CYS A O 1
ATOM 614 N N . ASP A 1 81 ? 13.766 1.484 -6.505 1.00 55.12 81 ASP A N 1
ATOM 615 C CA . ASP A 1 81 ? 15.079 1.746 -7.116 1.00 55.12 81 ASP A CA 1
ATOM 616 C C . ASP A 1 81 ? 15.860 0.437 -7.382 1.00 55.12 81 ASP A C 1
ATOM 618 O O . ASP A 1 81 ? 15.897 -0.476 -6.517 1.00 55.12 81 ASP A O 1
#

Sequence (81 aa):
LKRRQSRLRLTMLKAGQRSSGTWLITSKSNGKKRQAVSGEAMDLDPGRYELRAVCANGRTSSTGEVIVELGVDQDQETLCD

Secondary structure (DSSP, 8-state):
-----EEEEEEEEETTEE--EEEEEEETTT--EEEEESSEEEEEPSEEEEEEEEETTSPBPPPEEEEE-TT-EEEEEEE--

pLDDT: mean 70.95, std 9.52, range [45.78, 86.44]